Protein AF-A0A7S3IXM0-F1 (afdb_monomer)

Organism: NCBI:txid197538

Foldseek 3Di:
DDPPDVVPPPPQQFDQWDDDLQWIWGAPDPDRGPVPQDDPCVDCNGIPIDDRVVSVPDDDPCDDPVHHRPDPDPVVVVVVVVVVVVVVVVVVCCVVVVNPPPDPVVVD

Structure (mmCIF, N/CA/C/O backbone):
data_AF-A0A7S3IXM0-F1
#
_entry.id   AF-A0A7S3IXM0-F1
#
loop_
_atom_site.group_PDB
_atom_site.id
_atom_site.type_symbol
_atom_site.label_atom_id
_atom_site.label_alt_id
_atom_site.label_comp_id
_atom_site.label_asym_id
_atom_site.label_entity_id
_atom_site.label_seq_id
_atom_site.pdbx_PDB_ins_code
_atom_site.Cartn_x
_atom_site.Cartn_y
_atom_site.Cartn_z
_atom_site.occupancy
_atom_site.B_iso_or_equiv
_atom_site.auth_seq_id
_atom_site.auth_comp_id
_atom_site.auth_asym_id
_atom_site.auth_atom_id
_atom_site.pdbx_PDB_model_num
ATOM 1 N N . MET A 1 1 ? -6.065 12.937 -23.758 1.00 51.66 1 MET A N 1
ATOM 2 C CA . MET A 1 1 ? -6.894 13.473 -22.657 1.00 51.66 1 MET A CA 1
ATOM 3 C C . MET A 1 1 ? -6.394 14.868 -22.356 1.00 51.66 1 MET A C 1
ATOM 5 O O . MET A 1 1 ? -5.184 15.035 -22.261 1.00 51.66 1 MET A O 1
ATOM 9 N N . GLU A 1 2 ? -7.286 15.856 -22.330 1.00 45.16 2 GLU A N 1
ATOM 10 C CA . GLU A 1 2 ? -6.920 17.265 -22.151 1.00 45.16 2 GLU A CA 1
ATOM 11 C C . GLU A 1 2 ? -6.287 17.509 -20.774 1.00 45.16 2 GLU A C 1
ATOM 13 O O . GLU A 1 2 ? -6.698 16.931 -19.770 1.00 45.16 2 GLU A O 1
ATOM 18 N N . VAL A 1 3 ? -5.250 18.347 -20.751 1.00 54.47 3 VAL A N 1
ATOM 19 C CA . VAL A 1 3 ? -4.328 18.564 -19.619 1.00 54.47 3 VAL A CA 1
ATOM 20 C C . VAL A 1 3 ? -4.981 19.326 -18.447 1.00 54.47 3 VAL A C 1
ATOM 22 O O . VAL A 1 3 ? -4.406 19.399 -17.361 1.00 54.47 3 VAL A O 1
ATOM 25 N N . ASP A 1 4 ? -6.201 19.836 -18.639 1.00 58.22 4 ASP A N 1
ATOM 26 C CA . ASP A 1 4 ? -6.887 20.756 -17.724 1.00 58.22 4 ASP A CA 1
ATOM 27 C C . ASP A 1 4 ? -8.129 20.181 -17.019 1.00 58.22 4 ASP A C 1
ATOM 29 O O . ASP A 1 4 ? -8.861 20.935 -16.381 1.00 58.22 4 ASP A O 1
ATOM 33 N N . ASP A 1 5 ? -8.372 18.864 -17.053 1.00 63.22 5 ASP A N 1
ATOM 34 C CA . ASP A 1 5 ? -9.446 18.277 -16.234 1.00 63.22 5 ASP A CA 1
ATOM 35 C C . ASP A 1 5 ? -9.075 18.352 -14.733 1.00 63.22 5 ASP A C 1
ATOM 37 O O . ASP A 1 5 ? -8.119 17.701 -14.300 1.00 63.22 5 ASP A O 1
ATOM 41 N N . PRO A 1 6 ? -9.819 19.104 -13.898 1.00 55.88 6 PRO A N 1
ATOM 42 C CA . PRO A 1 6 ? -9.523 19.257 -12.473 1.00 55.88 6 PRO A CA 1
ATOM 43 C C . PRO A 1 6 ? -9.675 17.956 -11.665 1.00 55.88 6 PRO A C 1
ATOM 45 O O . PRO A 1 6 ? -9.196 17.889 -10.534 1.00 55.88 6 PRO A O 1
ATOM 48 N N . ARG A 1 7 ? -10.303 16.909 -12.225 1.00 59.62 7 ARG A N 1
ATOM 49 C CA . ARG A 1 7 ? -10.369 15.558 -11.636 1.00 59.62 7 ARG A CA 1
ATOM 50 C C . ARG A 1 7 ? -9.076 14.773 -11.838 1.00 59.62 7 ARG A C 1
ATOM 52 O O . ARG A 1 7 ? -8.831 13.798 -11.128 1.00 59.62 7 ARG A O 1
ATOM 59 N N . VAL A 1 8 ? -8.230 15.195 -12.776 1.00 57.31 8 VAL A N 1
ATOM 60 C CA . VAL A 1 8 ? -6.885 14.652 -12.962 1.00 57.31 8 VAL A CA 1
ATOM 61 C C . VAL A 1 8 ? -6.000 15.316 -11.915 1.00 57.31 8 VAL A C 1
ATOM 63 O O . VAL A 1 8 ? -5.385 16.358 -12.140 1.00 57.31 8 VAL A O 1
ATOM 66 N N . HIS A 1 9 ? -5.998 14.737 -10.713 1.00 54.59 9 HIS A N 1
ATOM 67 C CA . HIS A 1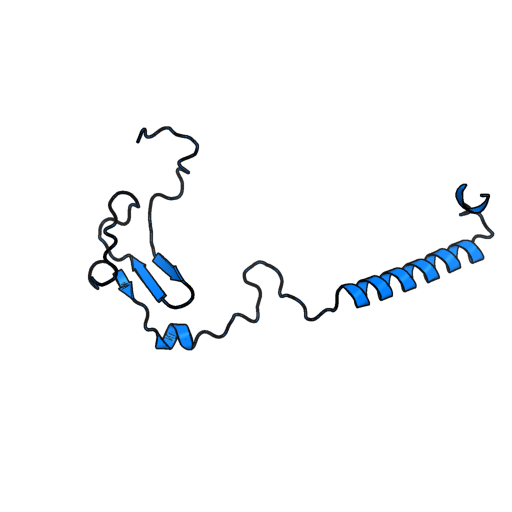 9 ? -5.164 15.168 -9.596 1.00 54.59 9 HIS A CA 1
ATOM 68 C C . HIS A 1 9 ? -3.727 15.402 -10.083 1.00 54.59 9 HIS A C 1
ATOM 70 O O . HIS A 1 9 ? -2.985 14.459 -10.356 1.00 54.59 9 HIS A O 1
ATOM 76 N N . ARG A 1 10 ? -3.311 16.675 -10.146 1.00 58.44 10 ARG A N 1
ATOM 77 C CA . ARG A 1 10 ? -1.980 17.110 -10.616 1.00 58.44 10 ARG A CA 1
ATOM 78 C C . ARG A 1 10 ? -0.808 16.510 -9.824 1.00 58.44 10 ARG A C 1
ATOM 80 O O . ARG A 1 10 ? 0.336 16.717 -10.217 1.00 58.44 10 ARG A O 1
ATOM 87 N N . PHE A 1 11 ? -1.095 15.797 -8.739 1.00 65.19 11 PHE A N 1
ATOM 88 C CA . PHE A 1 11 ? -0.151 15.312 -7.741 1.00 65.19 11 PHE A CA 1
ATOM 89 C C . PHE A 1 11 ? 0.341 13.878 -7.981 1.00 65.19 11 PHE A C 1
ATOM 91 O O . PHE A 1 11 ? 1.431 13.547 -7.530 1.00 65.19 11 PHE A O 1
ATOM 98 N N . TYR A 1 12 ? -0.385 13.043 -8.732 1.00 71.25 12 TYR A N 1
ATOM 99 C CA . TYR A 1 12 ? 0.021 11.654 -8.995 1.00 71.25 12 TYR A CA 1
ATOM 100 C C . TYR A 1 12 ? 0.583 11.521 -10.405 1.00 71.25 12 TYR A C 1
ATOM 102 O O . TYR A 1 12 ? -0.074 11.026 -11.315 1.00 71.25 12 TYR A O 1
ATOM 110 N N . ARG A 1 13 ? 1.792 12.051 -10.603 1.00 86.00 13 ARG A N 1
ATOM 111 C CA . ARG A 1 13 ? 2.462 12.050 -11.913 1.00 86.00 13 ARG A CA 1
ATOM 112 C C . ARG A 1 13 ? 3.507 10.964 -12.061 1.00 86.00 13 ARG A C 1
ATOM 114 O O . ARG A 1 13 ? 3.844 10.649 -13.194 1.00 86.00 13 ARG A O 1
ATOM 121 N N . GLN A 1 14 ? 4.003 10.423 -10.955 1.00 91.25 14 GLN A N 1
ATOM 122 C CA . GLN A 1 14 ? 5.104 9.466 -10.915 1.00 91.25 14 GLN A CA 1
ATOM 123 C C . GLN A 1 14 ? 4.750 8.267 -10.041 1.00 91.25 14 GLN A C 1
ATOM 125 O O . GLN A 1 14 ? 3.936 8.387 -9.121 1.00 91.25 14 GLN A O 1
ATOM 130 N N . ILE A 1 15 ? 5.366 7.123 -10.329 1.00 93.25 15 ILE A N 1
ATOM 131 C CA . ILE A 1 15 ? 5.155 5.869 -9.604 1.00 93.25 15 ILE A CA 1
ATOM 132 C C . ILE A 1 15 ? 6.505 5.343 -9.144 1.00 93.25 15 ILE A C 1
ATOM 134 O O . ILE A 1 15 ? 7.292 4.873 -9.955 1.00 93.25 15 ILE A O 1
ATOM 138 N N . GLY A 1 16 ? 6.749 5.370 -7.834 1.00 94.12 16 GLY A N 1
ATOM 139 C CA . GLY A 1 16 ? 7.973 4.809 -7.254 1.00 94.12 16 GLY A CA 1
ATOM 140 C C . GLY A 1 16 ? 7.877 3.317 -6.923 1.00 94.12 16 GLY A C 1
ATOM 141 O O . GLY A 1 16 ? 8.883 2.615 -6.924 1.00 94.12 16 GLY A O 1
ATOM 142 N N . CYS A 1 17 ? 6.681 2.808 -6.616 1.00 95.56 17 CYS A N 1
ATOM 143 C CA . CYS A 1 17 ? 6.479 1.394 -6.304 1.00 95.56 17 CYS A CA 1
ATOM 144 C C . CYS A 1 17 ? 5.017 0.969 -6.453 1.00 95.56 17 CYS A C 1
ATOM 146 O O . CYS A 1 17 ? 4.106 1.800 -6.438 1.00 95.56 17 CYS A O 1
ATOM 148 N N . VAL A 1 18 ? 4.810 -0.342 -6.560 1.00 94.81 18 VAL A N 1
ATOM 149 C CA . VAL A 1 18 ? 3.500 -0.997 -6.597 1.00 94.81 18 VAL A CA 1
ATOM 150 C C . VAL A 1 18 ? 3.548 -2.203 -5.674 1.00 94.81 18 VAL A C 1
ATOM 152 O O . VAL A 1 18 ? 4.499 -2.985 -5.708 1.00 94.81 18 VAL A O 1
ATOM 155 N N . PHE A 1 19 ? 2.535 -2.367 -4.829 1.00 94.56 19 PHE A N 1
ATOM 156 C CA . PHE A 1 19 ? 2.511 -3.460 -3.867 1.00 94.56 19 PHE A CA 1
ATOM 157 C C . PHE A 1 19 ? 1.098 -3.946 -3.562 1.00 94.56 19 PHE A C 1
ATOM 159 O O . PHE A 1 19 ? 0.107 -3.243 -3.753 1.00 94.56 19 PHE A O 1
ATOM 166 N N . ASN A 1 20 ? 1.026 -5.171 -3.060 1.00 90.00 20 ASN A N 1
ATOM 167 C CA . ASN A 1 20 ? -0.154 -5.762 -2.451 1.00 90.00 20 ASN A CA 1
ATOM 168 C C . ASN A 1 20 ? 0.278 -6.635 -1.260 1.00 90.00 20 ASN A C 1
ATOM 170 O O . ASN A 1 20 ? 1.426 -6.604 -0.822 1.00 90.00 20 ASN A O 1
ATOM 174 N N . ASN A 1 21 ? -0.635 -7.444 -0.734 1.00 85.31 21 ASN A N 1
ATOM 175 C CA . ASN A 1 21 ? -0.375 -8.328 0.402 1.00 85.31 21 ASN A CA 1
ATOM 176 C C . ASN A 1 21 ? 0.591 -9.497 0.108 1.00 85.31 21 ASN A C 1
ATOM 178 O O . ASN A 1 21 ? 0.866 -10.288 1.005 1.00 85.31 21 ASN A O 1
ATOM 182 N N . ARG A 1 22 ? 1.050 -9.665 -1.136 1.00 88.25 22 ARG A N 1
ATOM 183 C CA . ARG A 1 22 ? 1.892 -10.789 -1.585 1.00 88.25 22 ARG A CA 1
ATOM 184 C C . ARG A 1 22 ? 3.152 -10.355 -2.329 1.00 88.25 22 ARG A C 1
ATOM 186 O O . ARG A 1 22 ? 4.117 -11.113 -2.373 1.00 88.25 22 ARG A O 1
ATOM 193 N N . HIS A 1 23 ? 3.130 -9.177 -2.935 1.00 92.69 23 HIS A N 1
ATOM 194 C CA . HIS A 1 23 ? 4.151 -8.702 -3.853 1.00 92.69 23 HIS A CA 1
ATOM 195 C C .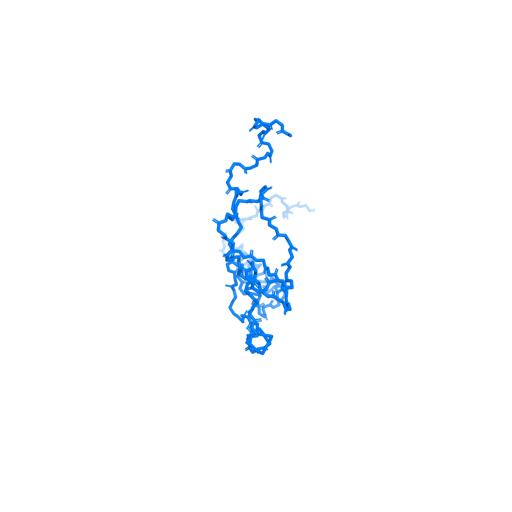 HIS A 1 23 ? 4.462 -7.232 -3.599 1.00 92.69 23 HIS A C 1
ATOM 197 O O . HIS A 1 23 ? 3.576 -6.445 -3.271 1.00 92.69 23 HIS A O 1
ATOM 203 N N . PHE A 1 24 ? 5.721 -6.871 -3.808 1.00 95.00 24 PHE A N 1
ATOM 204 C CA . PHE A 1 24 ? 6.202 -5.498 -3.801 1.00 95.00 24 PHE A CA 1
ATOM 205 C C . PHE A 1 24 ? 7.190 -5.339 -4.954 1.00 95.00 24 PHE A C 1
ATOM 207 O O . PHE A 1 24 ? 8.113 -6.147 -5.081 1.00 95.00 24 PHE A O 1
ATOM 214 N N . PHE A 1 25 ? 7.004 -4.295 -5.755 1.00 97.25 25 PHE A N 1
ATOM 215 C CA . PHE A 1 25 ? 7.840 -3.948 -6.898 1.00 97.25 25 PHE A CA 1
ATOM 216 C C . PHE A 1 25 ? 8.264 -2.485 -6.790 1.00 97.25 25 PHE A C 1
ATOM 218 O O . PHE A 1 25 ? 7.416 -1.596 -6.686 1.00 97.25 25 PHE A O 1
ATOM 225 N N . ALA A 1 26 ? 9.569 -2.230 -6.812 1.00 96.88 26 ALA A N 1
ATOM 226 C CA . ALA A 1 26 ? 10.117 -0.884 -6.928 1.00 96.88 26 ALA A CA 1
ATOM 227 C C . ALA A 1 26 ? 10.295 -0.532 -8.407 1.00 96.88 26 ALA A C 1
ATOM 229 O O . ALA A 1 26 ? 10.864 -1.326 -9.157 1.00 96.88 26 ALA A O 1
ATOM 230 N N . ASN A 1 27 ? 9.831 0.649 -8.808 1.00 97.38 27 ASN A N 1
ATOM 231 C CA . ASN A 1 27 ? 10.072 1.165 -10.148 1.00 97.38 27 ASN A CA 1
ATOM 232 C C . ASN A 1 27 ? 11.535 1.610 -10.254 1.00 97.38 27 ASN A C 1
ATOM 234 O O . ASN A 1 27 ? 11.991 2.418 -9.443 1.00 97.38 27 ASN A O 1
ATOM 238 N N . ILE A 1 28 ? 12.264 1.073 -11.228 1.00 96.44 28 ILE A N 1
ATOM 239 C CA . ILE A 1 28 ? 13.662 1.435 -11.506 1.00 96.44 28 ILE A CA 1
ATOM 240 C C . ILE A 1 28 ? 13.861 1.920 -12.948 1.00 96.44 28 ILE A C 1
ATOM 242 O O . ILE A 1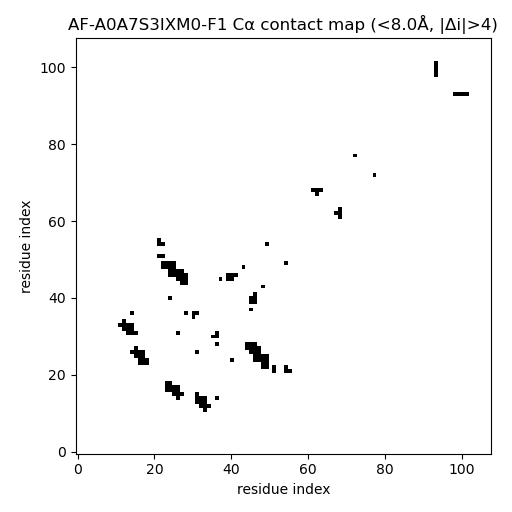 28 ? 14.994 2.082 -13.400 1.00 96.44 28 ILE A O 1
ATOM 246 N N . GLN A 1 29 ? 12.761 2.179 -13.658 1.00 95.31 29 GLN A N 1
ATOM 247 C CA . GLN A 1 29 ? 12.771 2.748 -14.999 1.00 95.31 29 GLN A CA 1
ATOM 248 C C . GLN A 1 29 ? 13.380 4.153 -14.987 1.00 95.31 29 GLN A C 1
ATOM 250 O O . GLN A 1 29 ? 13.259 4.902 -14.017 1.00 95.31 29 GLN A O 1
ATOM 255 N N . SER A 1 30 ? 14.006 4.545 -16.098 1.00 94.31 30 SER A N 1
ATOM 256 C CA . SER A 1 30 ? 14.565 5.893 -16.251 1.00 94.31 30 SER A CA 1
ATOM 257 C C . SER A 1 30 ? 13.496 6.992 -16.285 1.00 94.31 30 SER A C 1
ATOM 259 O O . SER A 1 30 ? 13.796 8.139 -15.960 1.00 94.31 30 SER A O 1
ATOM 261 N N . ASP A 1 31 ? 12.274 6.657 -16.711 1.00 92.88 31 ASP A N 1
ATOM 262 C CA . ASP A 1 31 ? 11.113 7.549 -16.717 1.00 92.88 31 ASP A CA 1
ATOM 263 C C . ASP A 1 31 ? 9.986 6.922 -15.890 1.00 92.88 31 ASP A C 1
ATOM 265 O O . ASP A 1 31 ? 9.343 5.963 -16.305 1.00 92.88 31 ASP A O 1
ATOM 269 N N . ASP A 1 32 ? 9.758 7.464 -14.698 1.00 92.69 32 ASP A N 1
ATOM 270 C CA . ASP A 1 32 ? 8.787 6.958 -13.728 1.00 92.69 32 ASP A CA 1
ATOM 271 C C . ASP A 1 32 ? 7.419 7.649 -13.825 1.00 92.69 32 ASP A C 1
ATOM 273 O O . ASP A 1 32 ? 6.553 7.452 -12.965 1.00 92.69 32 ASP A O 1
ATOM 277 N N . ARG A 1 33 ? 7.198 8.467 -14.865 1.00 91.56 33 ARG A N 1
ATOM 278 C CA . ARG A 1 33 ? 5.924 9.157 -15.081 1.00 91.56 33 ARG A CA 1
ATOM 279 C C . ARG A 1 33 ? 4.816 8.160 -15.395 1.00 91.56 33 ARG A C 1
ATOM 281 O O . ARG A 1 33 ? 4.934 7.388 -16.335 1.00 91.56 33 ARG A O 1
ATOM 288 N N . VAL A 1 34 ? 3.676 8.266 -14.711 1.00 88.25 34 VAL A N 1
ATOM 289 C CA . VAL A 1 34 ? 2.501 7.372 -14.846 1.00 88.25 34 VAL A CA 1
ATOM 290 C C . VAL A 1 34 ? 2.102 7.122 -16.306 1.00 88.25 34 VAL A C 1
ATOM 292 O O . VAL A 1 34 ? 1.682 6.025 -16.655 1.00 88.25 34 VAL A O 1
ATOM 295 N N . VAL A 1 35 ? 2.225 8.146 -17.154 1.00 89.06 35 VAL A N 1
ATOM 296 C CA . VAL A 1 35 ? 1.857 8.096 -18.577 1.00 89.06 35 VAL A CA 1
ATOM 297 C C . VAL A 1 35 ? 2.840 7.319 -19.459 1.00 89.06 35 VAL A C 1
ATOM 299 O O . VAL A 1 35 ? 2.452 6.909 -20.547 1.00 89.06 35 VAL A O 1
ATOM 302 N N . ASN A 1 36 ? 4.081 7.137 -19.006 1.00 90.69 36 ASN A N 1
ATOM 303 C CA . ASN A 1 36 ? 5.183 6.543 -19.767 1.00 90.69 36 ASN A CA 1
ATOM 304 C C . ASN A 1 36 ? 5.703 5.237 -19.156 1.00 90.69 36 ASN A C 1
ATOM 306 O O . ASN A 1 36 ? 6.453 4.529 -19.816 1.00 90.69 36 ASN A O 1
ATOM 310 N N . VAL A 1 37 ? 5.335 4.944 -17.908 1.00 93.44 37 VAL A N 1
ATOM 311 C CA . VAL A 1 37 ? 5.734 3.727 -17.201 1.00 93.44 37 VAL A CA 1
ATOM 312 C C . VAL A 1 37 ? 5.297 2.494 -17.985 1.00 93.44 37 VAL A C 1
ATOM 314 O O . VAL A 1 37 ? 4.122 2.341 -18.329 1.00 93.44 37 VAL A O 1
ATOM 317 N N . GLU A 1 38 ? 6.246 1.595 -18.209 1.00 94.56 38 GLU A N 1
ATOM 318 C CA . GLU A 1 38 ? 5.993 0.267 -18.746 1.00 94.56 38 GLU A CA 1
ATOM 319 C C . GLU A 1 38 ? 5.596 -0.676 -17.604 1.00 94.56 38 GLU A C 1
ATOM 321 O O . GLU A 1 38 ? 6.217 -0.688 -16.540 1.00 94.56 38 GLU A O 1
ATOM 326 N N . TRP A 1 39 ? 4.521 -1.438 -17.795 1.00 93.94 39 TRP A N 1
ATOM 327 C CA . TRP A 1 39 ? 3.858 -2.217 -16.740 1.00 93.94 39 TRP A CA 1
ATOM 328 C C . TRP A 1 39 ? 4.187 -3.713 -16.798 1.00 93.94 39 TRP A C 1
ATOM 330 O O . TRP A 1 39 ? 3.363 -4.549 -16.424 1.00 93.94 39 TRP A O 1
ATOM 340 N N . ASP A 1 40 ? 5.384 -4.050 -17.275 1.00 95.00 40 ASP A N 1
ATOM 341 C CA . ASP A 1 40 ? 5.887 -5.420 -17.283 1.00 95.00 40 ASP A CA 1
ATOM 342 C C . ASP A 1 40 ? 6.647 -5.727 -15.986 1.00 95.00 40 ASP A C 1
ATOM 344 O O . ASP A 1 40 ? 7.821 -5.401 -15.833 1.00 95.00 40 ASP A O 1
ATOM 348 N N . PHE A 1 41 ? 5.958 -6.343 -15.026 1.00 94.38 41 PHE A N 1
ATOM 349 C CA . PHE A 1 41 ? 6.539 -6.697 -13.728 1.00 94.38 41 PHE A CA 1
ATOM 350 C C . PHE A 1 41 ? 7.486 -7.906 -13.772 1.00 94.38 41 PHE A C 1
ATOM 352 O O . PHE A 1 41 ? 8.126 -8.187 -12.756 1.00 94.38 41 PHE A O 1
ATOM 359 N N . GLU A 1 42 ? 7.556 -8.632 -14.892 1.00 93.44 42 GLU A N 1
ATOM 360 C CA . GLU A 1 42 ? 8.483 -9.756 -15.067 1.00 93.44 42 GLU A CA 1
ATOM 361 C C . GLU A 1 42 ? 9.864 -9.279 -15.557 1.00 93.44 42 GLU A C 1
ATOM 363 O O . GLU A 1 42 ? 10.849 -10.009 -15.426 1.00 93.44 42 GLU A O 1
ATOM 368 N N . ASP A 1 43 ? 9.965 -8.045 -16.067 1.00 95.69 43 ASP A N 1
ATOM 369 C CA . ASP A 1 43 ? 11.237 -7.429 -16.441 1.00 95.69 43 ASP A CA 1
ATOM 370 C C . ASP A 1 43 ? 11.944 -6.807 -15.221 1.00 95.69 43 ASP A C 1
ATOM 372 O O . ASP A 1 43 ? 11.620 -5.709 -14.750 1.00 95.69 43 ASP A O 1
ATOM 376 N N . GLU A 1 44 ? 12.976 -7.500 -14.733 1.00 93.38 44 GLU A N 1
ATOM 377 C CA . GLU A 1 44 ? 13.796 -7.066 -13.596 1.00 93.38 44 GLU A CA 1
ATOM 378 C C . GLU A 1 44 ? 14.622 -5.793 -13.854 1.00 93.38 44 GLU A C 1
ATOM 380 O O . GLU A 1 44 ? 15.161 -5.233 -12.896 1.00 93.38 44 GLU A O 1
ATOM 385 N N . TYR A 1 45 ? 14.733 -5.319 -15.101 1.00 94.56 45 TYR A N 1
ATOM 386 C CA . TYR A 1 45 ? 15.360 -4.035 -15.435 1.00 94.56 45 TYR A CA 1
ATOM 387 C C . TYR A 1 45 ? 14.394 -2.852 -15.317 1.00 94.56 45 TYR A C 1
ATOM 389 O O . TYR A 1 45 ? 14.847 -1.712 -15.192 1.00 94.56 45 TYR A O 1
ATOM 397 N N . LEU A 1 46 ? 13.084 -3.108 -15.325 1.00 96.31 46 LEU A N 1
ATOM 398 C CA . LEU A 1 46 ? 12.038 -2.092 -15.184 1.00 96.31 46 LEU A CA 1
ATOM 399 C C . LEU A 1 46 ? 11.470 -2.082 -13.760 1.00 96.31 46 LEU A C 1
ATOM 401 O O . LEU A 1 46 ? 11.280 -1.017 -13.163 1.00 96.31 46 LEU A O 1
ATOM 405 N N . TRP A 1 47 ? 11.253 -3.267 -13.188 1.00 97.31 47 TRP A N 1
ATOM 406 C CA . TRP A 1 47 ? 10.651 -3.444 -11.873 1.00 97.31 47 TRP A CA 1
ATOM 407 C C . TRP A 1 47 ? 11.455 -4.402 -11.009 1.00 97.31 47 TRP A C 1
ATOM 409 O O . TRP A 1 47 ? 11.522 -5.606 -11.243 1.00 97.31 47 TRP A O 1
ATOM 419 N N . LYS A 1 48 ? 12.006 -3.884 -9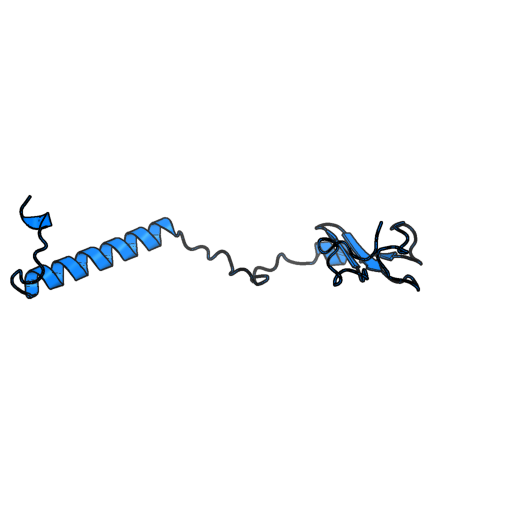.913 1.00 96.88 48 LYS A N 1
ATOM 420 C CA . LYS A 1 48 ? 12.735 -4.715 -8.958 1.00 96.88 48 LYS A CA 1
ATOM 421 C C . LYS A 1 48 ? 11.782 -5.296 -7.922 1.00 96.88 48 LYS A C 1
ATOM 423 O O . LYS A 1 48 ? 11.251 -4.563 -7.082 1.00 96.88 48 LYS A O 1
ATOM 428 N N . SER A 1 49 ? 11.596 -6.613 -7.947 1.00 95.12 49 SER A N 1
ATOM 429 C CA . SER A 1 49 ? 10.763 -7.303 -6.961 1.00 95.12 49 SER A CA 1
ATOM 430 C C . SER A 1 49 ? 11.463 -7.440 -5.602 1.00 95.12 49 SER A C 1
ATOM 432 O O . SER A 1 49 ? 12.678 -7.633 -5.499 1.00 95.12 49 SER A O 1
ATOM 434 N N . MET A 1 50 ? 10.687 -7.341 -4.524 1.00 93.00 50 MET A N 1
ATOM 435 C CA . MET A 1 50 ? 11.142 -7.731 -3.191 1.00 93.00 50 MET A CA 1
ATOM 436 C C . MET A 1 50 ? 10.992 -9.243 -3.016 1.00 93.00 50 MET A C 1
ATOM 438 O O . MET A 1 50 ? 9.987 -9.832 -3.419 1.00 93.00 50 MET A O 1
ATOM 442 N N . SER A 1 51 ? 11.965 -9.883 -2.361 1.00 92.44 51 SER A N 1
ATOM 443 C CA . SER A 1 51 ? 11.871 -11.319 -2.087 1.00 92.44 51 SER A CA 1
ATOM 444 C C . SER A 1 51 ? 10.641 -11.642 -1.232 1.00 92.44 51 SER A C 1
ATOM 446 O O . SER A 1 51 ? 10.404 -11.051 -0.174 1.00 92.44 51 SER A O 1
ATOM 448 N N . LYS A 1 52 ? 9.884 -12.650 -1.680 1.00 89.44 52 LYS A N 1
ATOM 449 C CA . LYS A 1 52 ? 8.672 -13.146 -1.011 1.00 89.44 52 LYS A CA 1
ATOM 450 C C . LYS A 1 52 ? 8.944 -13.616 0.417 1.00 89.44 52 LYS A C 1
ATOM 452 O O . LYS A 1 52 ? 8.058 -13.549 1.258 1.00 89.44 52 LYS A O 1
ATOM 457 N N . GLN A 1 53 ? 10.163 -14.078 0.702 1.00 90.19 53 GLN A N 1
ATOM 458 C CA . GLN A 1 53 ? 10.549 -14.502 2.049 1.00 90.19 53 GLN A CA 1
ATOM 459 C C . GLN A 1 53 ? 10.550 -13.319 3.017 1.00 90.19 53 GLN A C 1
ATOM 461 O O . GLN A 1 53 ? 10.033 -13.448 4.123 1.00 90.19 53 GLN A O 1
ATOM 466 N N . TYR A 1 54 ? 11.045 -12.155 2.582 1.00 88.38 54 TYR A N 1
ATOM 467 C CA . TYR A 1 54 ? 10.989 -10.942 3.392 1.00 88.38 54 TYR A CA 1
ATOM 468 C C . TYR A 1 54 ? 9.551 -10.487 3.602 1.00 88.38 54 TYR A C 1
ATOM 470 O O . TYR A 1 54 ? 9.179 -10.231 4.742 1.00 88.38 54 TYR A O 1
ATOM 478 N N . ILE A 1 55 ? 8.727 -10.487 2.548 1.00 87.94 55 ILE A N 1
ATOM 479 C CA . ILE A 1 55 ? 7.303 -10.124 2.647 1.00 87.94 55 ILE A CA 1
ATOM 480 C C . ILE A 1 55 ? 6.579 -11.041 3.645 1.00 87.94 55 ILE A C 1
ATOM 482 O O . ILE A 1 55 ? 5.884 -10.554 4.527 1.00 87.94 55 ILE A O 1
ATOM 486 N N . ASN A 1 56 ? 6.795 -12.356 3.569 1.00 86.31 56 ASN A N 1
ATOM 487 C CA . ASN A 1 56 ? 6.172 -13.325 4.479 1.00 86.31 56 ASN A CA 1
ATOM 488 C C . ASN A 1 56 ? 6.715 -13.253 5.914 1.00 86.31 56 ASN A C 1
ATOM 490 O O . ASN A 1 56 ? 6.047 -13.699 6.843 1.00 86.31 56 ASN A O 1
ATOM 494 N N . SER A 1 57 ? 7.932 -12.735 6.096 1.00 87.38 57 SER A N 1
ATOM 495 C CA . SER A 1 57 ? 8.524 -12.516 7.419 1.00 87.38 5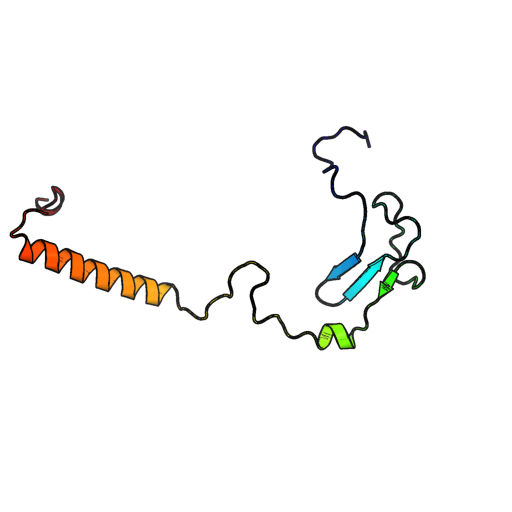7 SER A CA 1
ATOM 496 C C . SER A 1 57 ? 8.010 -11.249 8.100 1.00 87.38 57 SER A C 1
ATOM 498 O O . SER A 1 57 ? 8.205 -11.088 9.306 1.00 87.38 57 SER A O 1
ATOM 500 N N . LEU A 1 58 ? 7.351 -10.356 7.347 1.00 80.62 58 LEU A N 1
ATOM 501 C CA . LEU A 1 58 ? 6.699 -9.191 7.923 1.00 80.62 58 LEU A CA 1
ATOM 502 C C . LEU A 1 58 ? 5.606 -9.685 8.861 1.00 80.62 58 LEU A C 1
ATOM 504 O O . LEU A 1 58 ? 4.632 -10.315 8.448 1.00 80.62 58 LEU A O 1
ATOM 508 N N . GLN A 1 59 ? 5.768 -9.390 10.145 1.00 72.88 59 GLN A N 1
ATOM 509 C CA . GLN A 1 59 ? 4.660 -9.542 11.064 1.00 72.88 59 GLN A CA 1
ATOM 510 C C . GLN A 1 59 ? 3.613 -8.483 10.714 1.00 72.88 59 GLN A C 1
ATOM 512 O O . GLN A 1 59 ? 3.988 -7.340 10.425 1.00 72.88 59 GLN A O 1
ATOM 517 N N . PRO A 1 60 ? 2.312 -8.825 10.748 1.00 67.62 60 PRO A N 1
ATOM 518 C CA . PRO A 1 60 ? 1.272 -7.811 10.768 1.00 67.62 60 PRO A CA 1
ATOM 519 C C . PRO A 1 60 ? 1.656 -6.776 11.818 1.00 67.62 60 PRO A C 1
ATOM 521 O O . PRO A 1 60 ? 2.034 -7.141 12.937 1.00 67.62 60 PRO A O 1
ATOM 524 N N . SER A 1 61 ? 1.629 -5.493 11.464 1.00 61.75 61 SER A N 1
ATOM 525 C CA . SER A 1 61 ? 1.910 -4.467 12.450 1.00 61.75 61 SER A CA 1
ATOM 526 C C . SER A 1 61 ? 0.806 -4.535 13.506 1.00 61.75 61 SER A C 1
ATOM 528 O O . SER A 1 61 ? -0.300 -4.040 13.317 1.00 61.75 61 SER A O 1
ATOM 530 N N . ASN A 1 62 ? 1.111 -5.130 14.661 1.00 54.88 62 ASN A N 1
ATOM 531 C CA . ASN A 1 62 ? 0.256 -5.029 15.848 1.00 54.88 62 ASN A CA 1
ATOM 532 C C . ASN A 1 62 ? 0.129 -3.562 16.313 1.00 54.88 62 ASN A C 1
ATOM 534 O O . ASN A 1 62 ? -0.674 -3.245 17.186 1.00 54.88 62 ASN A O 1
ATOM 538 N N . GLY A 1 63 ? 0.915 -2.657 15.717 1.00 49.59 63 GLY A N 1
ATOM 539 C CA . GLY A 1 63 ? 0.738 -1.220 15.777 1.00 49.59 63 GLY A CA 1
ATOM 540 C C . GLY A 1 63 ? 0.127 -0.670 14.487 1.00 49.59 63 GLY A C 1
ATOM 541 O O . GLY A 1 63 ? 0.771 -0.644 13.445 1.00 49.59 63 GLY A O 1
ATOM 542 N N . VAL A 1 64 ? -1.115 -0.212 14.576 1.00 47.34 64 VAL A N 1
ATOM 543 C CA . VAL A 1 64 ? -1.525 1.137 14.149 1.00 47.34 64 VAL A CA 1
ATOM 544 C C . VAL A 1 64 ? -0.781 1.726 12.944 1.00 47.34 64 VAL A C 1
ATOM 546 O O . VAL A 1 64 ? 0.101 2.572 13.087 1.00 47.34 64 VAL A O 1
ATOM 549 N N . GLY A 1 65 ? -1.177 1.372 11.728 1.00 48.84 65 GLY A N 1
ATOM 550 C CA . GLY A 1 65 ? -0.881 2.233 10.586 1.00 48.84 65 GLY A CA 1
ATOM 551 C C . GLY A 1 65 ? -1.793 3.454 10.638 1.00 48.84 65 GLY A C 1
ATOM 552 O O . GLY A 1 65 ? -2.853 3.381 10.048 1.00 48.84 65 GLY A O 1
ATOM 553 N N . TYR A 1 66 ? -1.449 4.525 11.366 1.00 52.53 66 TYR A N 1
ATOM 554 C CA . TYR A 1 66 ? -2.181 5.817 11.443 1.00 52.53 66 TYR A CA 1
ATOM 555 C C . TYR A 1 66 ? -3.711 5.786 11.705 1.00 52.53 66 TYR A C 1
ATOM 557 O O . TYR A 1 66 ? -4.339 6.830 11.845 1.00 52.53 66 TYR A O 1
ATOM 565 N N . LEU A 1 67 ? -4.305 4.610 11.852 1.00 52.53 67 LEU A N 1
ATOM 566 C CA . LEU A 1 67 ? -5.651 4.322 12.299 1.00 52.53 67 LEU A CA 1
ATOM 567 C C . LEU A 1 67 ? -5.448 3.462 13.536 1.00 52.53 67 LEU A C 1
ATOM 569 O O . LEU A 1 67 ? -4.870 2.379 13.439 1.00 52.53 67 LEU A O 1
ATOM 573 N N . MET A 1 68 ? -5.809 4.044 14.681 1.00 45.59 68 MET A N 1
ATOM 574 C CA . MET A 1 68 ? -5.666 3.537 16.053 1.00 45.59 68 MET A CA 1
ATOM 575 C C . MET A 1 68 ? -5.740 2.001 16.123 1.00 45.59 68 MET A C 1
ATOM 577 O O . MET A 1 68 ? -6.549 1.410 15.402 1.00 45.59 68 MET A O 1
ATOM 581 N N . PRO A 1 69 ? -4.933 1.336 16.978 1.00 49.31 69 PRO A N 1
ATOM 582 C CA . PRO A 1 69 ? -5.019 -0.112 17.094 1.00 49.31 69 PRO A CA 1
ATOM 583 C C . PRO A 1 69 ? -6.465 -0.409 17.458 1.00 49.31 69 PRO A C 1
ATOM 585 O O . PRO A 1 69 ? -7.032 0.295 18.298 1.00 49.31 69 PRO A O 1
ATOM 588 N N . SER A 1 70 ? -7.064 -1.414 16.817 1.00 55.34 70 SER A N 1
ATOM 589 C CA . SER A 1 70 ? -8.285 -2.001 17.355 1.0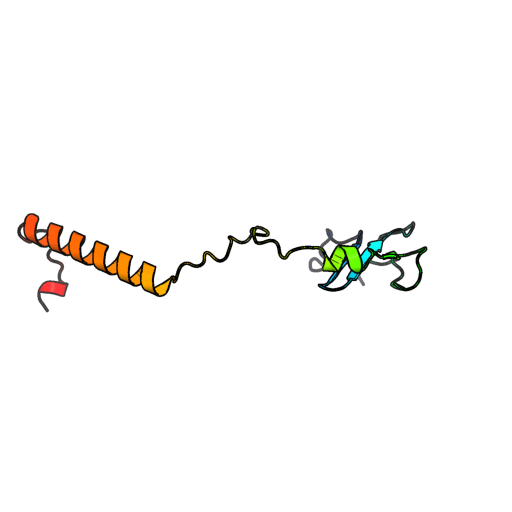0 55.34 70 SER A CA 1
ATOM 590 C C . SER A 1 70 ? -7.914 -2.508 18.737 1.00 55.34 70 SER A C 1
ATOM 592 O O . SER A 1 70 ? -7.306 -3.565 18.892 1.00 55.34 70 SER A O 1
ATOM 594 N N . SER A 1 71 ? -8.165 -1.674 19.736 1.00 59.09 71 SER A N 1
ATOM 595 C CA . SER A 1 71 ? -8.064 -2.058 21.118 1.00 59.09 71 SER A CA 1
ATOM 596 C C . SER A 1 71 ? -8.969 -3.273 21.268 1.00 59.09 71 SER A C 1
ATOM 598 O O . SER A 1 71 ? -10.075 -3.313 20.729 1.00 59.09 71 SER A O 1
ATOM 600 N N . THR A 1 72 ? -8.514 -4.295 21.987 1.00 62.72 72 THR A N 1
ATOM 601 C CA . THR A 1 72 ? -9.341 -5.457 22.352 1.00 62.72 72 THR A CA 1
ATOM 602 C C . THR A 1 72 ? -10.417 -5.071 23.377 1.00 62.72 72 THR A C 1
ATOM 604 O O . THR A 1 72 ? -10.781 -5.86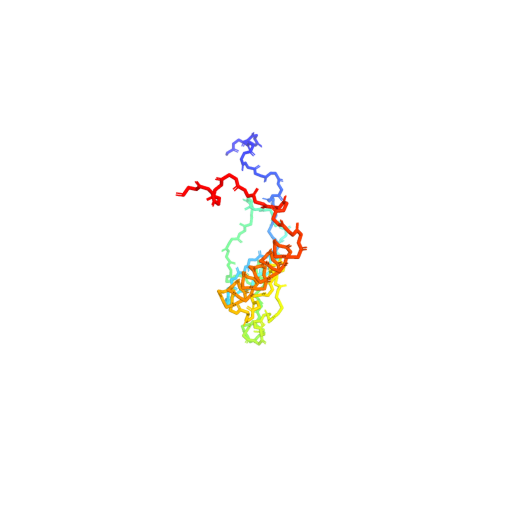8 24.237 1.00 62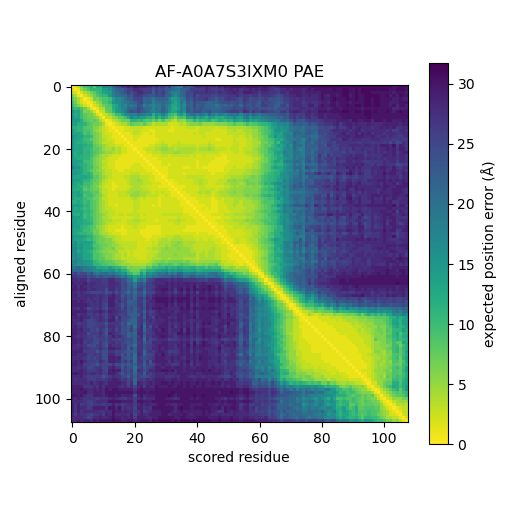.72 72 THR A O 1
ATOM 607 N N . LEU A 1 73 ? -10.868 -3.816 23.347 1.00 66.81 73 LEU A N 1
ATOM 608 C CA . LEU A 1 73 ? -11.911 -3.289 24.195 1.00 66.81 73 LEU A CA 1
ATOM 609 C C . LEU A 1 73 ? -13.233 -3.722 23.585 1.00 66.81 73 LEU A C 1
ATOM 611 O O . LEU A 1 73 ? -13.545 -3.404 22.436 1.00 66.81 73 LEU A O 1
ATOM 615 N N . ASN A 1 74 ? -14.024 -4.445 24.368 1.00 77.50 74 ASN A N 1
ATOM 616 C CA . ASN A 1 74 ? -15.416 -4.642 24.026 1.00 77.50 74 ASN A CA 1
ATOM 617 C C . ASN A 1 74 ? -16.142 -3.309 24.236 1.00 77.50 74 ASN A C 1
ATOM 619 O O . ASN A 1 74 ? -16.565 -2.989 25.345 1.00 77.50 74 ASN A O 1
ATOM 623 N N . VAL A 1 75 ? -16.258 -2.527 23.161 1.00 81.19 75 VAL A N 1
ATOM 624 C CA . VAL A 1 75 ? -16.874 -1.192 23.177 1.00 81.19 75 VAL A CA 1
ATOM 625 C C . VAL A 1 75 ? -18.273 -1.232 23.792 1.00 81.19 75 VAL A C 1
ATOM 627 O O . VAL A 1 75 ? -18.626 -0.326 24.536 1.00 81.19 75 VAL A O 1
ATOM 630 N N . ALA A 1 76 ? -19.035 -2.306 23.564 1.00 79.88 76 ALA A N 1
ATOM 631 C CA . ALA A 1 76 ? -20.380 -2.449 24.111 1.00 79.88 76 ALA A CA 1
ATOM 632 C C . ALA A 1 76 ? -20.393 -2.647 25.638 1.00 79.88 76 ALA A C 1
ATOM 634 O O . ALA A 1 76 ? -21.330 -2.213 26.307 1.00 79.88 76 ALA A O 1
ATOM 635 N N . ASP A 1 77 ? -19.378 -3.301 26.207 1.00 86.06 77 ASP A N 1
ATOM 636 C CA . ASP A 1 77 ? -19.282 -3.488 27.660 1.00 86.06 77 ASP A CA 1
ATOM 637 C C . ASP A 1 77 ? -18.748 -2.224 28.349 1.00 86.06 77 ASP A C 1
ATOM 639 O O . ASP A 1 77 ? -19.245 -1.841 29.412 1.00 86.06 77 ASP A O 1
ATOM 643 N N . GLU A 1 78 ? -17.793 -1.535 27.720 1.00 88.88 78 GLU A N 1
ATOM 644 C CA . GLU A 1 78 ? -17.296 -0.230 28.175 1.00 88.88 78 GLU A CA 1
ATOM 645 C C . GLU A 1 78 ? -18.400 0.836 28.141 1.00 88.88 78 GLU A C 1
ATOM 647 O O . GLU A 1 78 ? -18.594 1.561 29.116 1.00 88.88 78 GLU A O 1
ATOM 652 N N . GLU A 1 79 ? -19.192 0.886 27.066 1.00 90.25 79 GLU A N 1
ATOM 653 C CA . GLU A 1 79 ? -20.342 1.786 26.932 1.00 90.25 79 GLU A CA 1
ATOM 654 C C . GLU A 1 79 ? -21.356 1.568 28.060 1.00 90.25 79 GLU A C 1
ATOM 656 O O . GLU A 1 79 ? -21.706 2.515 28.766 1.00 90.25 79 GLU A O 1
ATOM 661 N N . LYS A 1 80 ? -21.769 0.316 28.302 1.00 93.38 80 LYS A N 1
ATOM 662 C CA . LYS A 1 80 ? -22.690 -0.025 29.401 1.00 93.38 80 LYS A CA 1
ATOM 663 C C . LYS A 1 80 ? -22.130 0.369 30.764 1.00 93.38 80 LYS A C 1
ATOM 665 O O . LYS A 1 80 ? -22.873 0.818 31.639 1.00 93.38 80 LYS A O 1
ATOM 670 N N . THR A 1 81 ? -20.827 0.184 30.961 1.00 94.50 81 THR A N 1
ATOM 671 C CA . THR A 1 81 ? -20.155 0.520 32.219 1.00 94.50 81 THR A CA 1
ATOM 672 C C . THR A 1 81 ? -20.146 2.030 32.439 1.00 94.50 81 THR A C 1
ATOM 674 O O . THR A 1 81 ? -20.527 2.498 33.516 1.00 94.50 81 THR A O 1
ATOM 677 N N . LEU A 1 82 ? -19.793 2.802 31.410 1.00 95.12 82 LEU A N 1
ATOM 678 C CA . LEU A 1 82 ? -19.826 4.263 31.438 1.00 95.12 82 LEU A CA 1
ATOM 679 C C . LEU A 1 82 ? -21.242 4.794 31.663 1.00 95.12 82 LEU A C 1
ATOM 681 O O . LEU A 1 82 ? -21.441 5.663 32.514 1.00 95.12 82 LEU A O 1
ATOM 685 N N . GLU A 1 83 ? -22.234 4.246 30.962 1.00 94.94 83 GLU A N 1
ATOM 686 C CA . GLU A 1 83 ? -23.633 4.633 31.118 1.00 94.94 83 GLU A CA 1
ATOM 687 C C . GLU A 1 83 ? -24.114 4.404 32.556 1.00 94.94 83 GLU A C 1
ATOM 689 O O . GLU A 1 83 ? -24.722 5.293 33.158 1.00 94.94 83 GLU A O 1
ATOM 694 N N . LYS A 1 84 ? -23.792 3.248 33.148 1.00 94.81 84 LYS A N 1
ATOM 695 C CA . LYS A 1 84 ? -24.137 2.941 34.540 1.00 94.81 84 LYS A CA 1
ATOM 696 C C . LYS A 1 84 ? -23.511 3.942 35.513 1.00 94.81 84 LYS A C 1
ATOM 698 O O . LYS A 1 84 ? -24.218 4.495 36.353 1.00 94.81 84 LYS A O 1
ATOM 703 N N . ILE A 1 85 ? -22.214 4.225 35.369 1.00 96.19 85 ILE A N 1
ATOM 704 C CA . ILE A 1 85 ? -21.505 5.191 36.223 1.00 96.19 85 ILE A CA 1
ATOM 705 C C . ILE A 1 85 ? -22.140 6.582 36.115 1.00 96.19 85 ILE A C 1
ATOM 707 O O . ILE A 1 85 ? -22.314 7.268 37.125 1.00 96.19 85 ILE A O 1
ATOM 711 N N . LEU A 1 86 ? -22.492 7.012 34.901 1.00 93.50 86 LEU A N 1
ATOM 712 C CA . LEU A 1 86 ? -23.133 8.305 34.675 1.00 93.50 86 LEU A CA 1
ATOM 713 C C . LEU A 1 86 ? -24.528 8.358 35.298 1.00 93.50 86 LEU A C 1
ATOM 715 O O . LEU A 1 86 ? -24.836 9.328 35.989 1.00 93.50 86 LEU A O 1
ATOM 719 N N . ARG A 1 87 ? -25.346 7.314 35.121 1.00 89.88 87 ARG A N 1
ATOM 720 C CA . ARG A 1 87 ? -26.677 7.213 35.741 1.00 89.88 87 ARG A CA 1
ATOM 721 C C . ARG A 1 87 ? -26.595 7.304 37.261 1.00 89.88 87 ARG A C 1
ATOM 723 O O . ARG A 1 87 ? -27.327 8.097 37.850 1.00 89.88 87 ARG A O 1
ATOM 730 N N . ASP A 1 88 ? -25.677 6.565 37.881 1.00 90.31 88 ASP A N 1
ATOM 731 C CA . ASP A 1 88 ? -25.496 6.565 39.335 1.00 90.31 88 ASP A CA 1
ATOM 732 C C . ASP A 1 88 ? -25.057 7.945 39.845 1.00 90.31 88 ASP A C 1
ATOM 734 O O . ASP A 1 88 ? -25.603 8.451 40.830 1.00 90.31 88 ASP A O 1
ATOM 738 N N . LYS A 1 89 ? -24.126 8.605 39.142 1.00 88.25 89 LYS A N 1
ATOM 739 C CA . LYS A 1 89 ? -23.693 9.970 39.478 1.00 88.25 89 LYS A CA 1
ATOM 740 C C . LYS A 1 89 ? -24.827 10.980 39.344 1.00 88.25 89 LYS A C 1
ATOM 742 O O . LYS A 1 89 ? -25.055 11.754 40.269 1.00 88.25 89 LYS A O 1
ATOM 747 N N . VAL A 1 90 ? -25.554 10.968 38.228 1.00 85.12 90 VAL A N 1
ATOM 748 C CA . VAL A 1 90 ? -26.680 11.883 37.991 1.00 85.12 90 VAL A CA 1
ATOM 749 C C . VAL A 1 90 ? -27.778 11.667 39.031 1.00 85.12 90 VAL A C 1
ATOM 751 O O . VAL A 1 90 ? -28.283 12.637 39.593 1.00 85.12 90 VAL A O 1
ATOM 754 N N . ALA A 1 91 ? -28.114 10.416 39.349 1.00 82.38 91 ALA A N 1
ATOM 755 C CA . ALA A 1 91 ? -29.083 10.095 40.392 1.00 82.38 91 ALA A CA 1
ATOM 756 C C . ALA A 1 91 ? -28.612 10.559 41.780 1.00 82.38 91 ALA A C 1
ATOM 758 O O . ALA A 1 91 ? -29.411 11.095 42.548 1.00 82.38 91 ALA A O 1
ATOM 759 N N . GLY A 1 92 ? -27.324 10.393 42.094 1.00 83.69 92 GLY A N 1
ATOM 760 C CA . GLY A 1 92 ? -26.720 10.890 43.329 1.00 83.69 92 GLY A CA 1
ATOM 761 C C . GLY A 1 92 ? -26.819 12.410 43.456 1.00 83.69 92 GLY A C 1
ATOM 762 O O . GLY A 1 92 ? -27.257 12.905 44.492 1.00 83.69 92 GLY A O 1
ATOM 763 N N . ILE A 1 93 ? -26.498 13.147 42.388 1.00 82.75 93 ILE A N 1
ATOM 764 C CA . ILE A 1 93 ? -26.638 14.608 42.359 1.00 82.75 93 ILE A CA 1
ATOM 765 C C . ILE A 1 93 ? -28.111 14.994 42.542 1.00 82.75 93 ILE A C 1
ATOM 767 O O . ILE A 1 93 ? -28.413 15.771 43.437 1.00 82.75 93 ILE A O 1
ATOM 771 N N . ARG A 1 94 ? -29.049 14.398 41.790 1.00 74.88 94 ARG A N 1
ATOM 772 C CA . ARG A 1 94 ? -30.493 14.689 41.918 1.00 74.88 94 ARG A CA 1
ATOM 773 C C . ARG A 1 94 ? -31.030 14.471 43.337 1.00 74.88 94 ARG A C 1
ATOM 775 O O . ARG A 1 94 ? -31.863 15.251 43.791 1.00 74.88 94 ARG A O 1
ATOM 782 N N . LYS A 1 95 ? -30.561 13.424 44.029 1.00 74.19 95 LYS A N 1
ATOM 783 C CA . LYS A 1 95 ? -30.928 13.142 45.427 1.00 74.19 95 LYS A CA 1
ATOM 784 C C . LYS A 1 95 ? -30.325 14.154 46.403 1.00 74.19 95 LYS A C 1
ATOM 786 O O . LYS A 1 95 ? -31.015 14.570 47.327 1.00 74.19 95 LYS A O 1
ATOM 791 N N . ASN A 1 96 ? -29.065 14.537 46.202 1.00 74.94 96 ASN A N 1
ATOM 792 C CA . ASN A 1 96 ? -28.346 15.428 47.113 1.00 74.94 96 ASN A CA 1
ATOM 793 C C . ASN A 1 96 ? -28.724 16.909 46.936 1.00 74.94 96 ASN A C 1
ATOM 795 O O . ASN A 1 96 ? -28.740 17.636 47.923 1.00 74.94 96 ASN A O 1
ATOM 799 N N . ASP A 1 97 ? -29.089 17.341 45.726 1.00 69.94 97 ASP A N 1
ATOM 800 C CA . ASP A 1 97 ? -29.508 18.723 45.418 1.00 69.94 97 ASP A CA 1
ATOM 801 C C . ASP A 1 97 ? -30.986 19.012 45.751 1.00 69.94 97 ASP A C 1
ATOM 803 O O . ASP A 1 97 ? -31.540 20.035 45.345 1.00 69.94 97 ASP A O 1
ATOM 807 N N . GLY A 1 98 ? -31.663 18.105 46.465 1.00 62.69 98 GLY A N 1
ATOM 808 C CA . GLY A 1 98 ? -33.025 18.327 46.961 1.00 62.69 98 GLY A CA 1
ATOM 809 C C . GLY A 1 98 ? -34.088 18.521 45.871 1.00 62.69 98 GLY A C 1
ATOM 810 O O . GLY A 1 98 ? -35.128 19.112 46.146 1.00 62.69 98 GLY A O 1
ATOM 811 N N . GLY A 1 99 ? -33.848 18.043 44.644 1.00 62.97 99 GLY A N 1
ATOM 812 C CA . GLY A 1 99 ? -34.799 18.158 43.531 1.00 62.97 99 GLY A CA 1
ATOM 813 C C . GLY A 1 99 ? -34.632 19.386 42.624 1.00 62.97 99 GLY A C 1
ATOM 814 O O . GLY A 1 99 ? -35.424 19.545 41.701 1.00 62.97 99 GLY A O 1
ATOM 815 N N . ASN A 1 100 ? -33.587 20.208 42.788 1.00 65.62 100 ASN A N 1
ATOM 816 C CA . ASN A 1 100 ? -33.331 21.370 41.908 1.00 65.62 100 ASN A CA 1
ATOM 817 C C . ASN A 1 100 ? -32.925 21.020 40.460 1.00 65.62 100 ASN A C 1
ATOM 819 O O . ASN A 1 100 ? -32.791 21.904 39.618 1.00 65.62 100 ASN A O 1
ATOM 823 N N . LEU A 1 101 ? -32.744 19.733 40.158 1.00 64.94 101 LEU A N 1
ATOM 824 C CA . LEU A 1 101 ? -32.487 19.209 38.812 1.00 64.94 101 LEU A CA 1
ATOM 825 C C . LEU A 1 101 ? -33.693 18.451 38.237 1.00 64.94 101 LEU A C 1
ATOM 827 O O . LEU A 1 101 ? -33.528 17.693 37.278 1.00 64.94 101 LEU A O 1
ATOM 831 N N . ALA A 1 102 ? -34.882 18.613 38.831 1.00 66.19 102 ALA A N 1
ATOM 832 C CA . ALA A 1 102 ? -36.121 18.107 38.257 1.00 66.19 102 ALA A CA 1
ATOM 833 C C . ALA A 1 102 ? -36.308 18.716 36.864 1.00 66.19 102 ALA A C 1
ATOM 835 O O . ALA A 1 102 ? -36.316 19.935 36.679 1.00 66.19 102 ALA A O 1
ATOM 836 N N . THR A 1 103 ? -36.412 17.850 35.868 1.00 66.12 103 THR A N 1
ATOM 837 C CA . THR A 1 103 ? -36.726 18.251 34.502 1.00 66.12 103 THR A CA 1
ATOM 838 C C . THR A 1 103 ? -38.232 18.151 34.299 1.00 66.12 103 THR A C 1
ATOM 840 O O . THR A 1 103 ? -38.907 17.383 34.977 1.00 66.12 103 THR A O 1
ATOM 843 N N . HIS A 1 104 ? -38.782 18.890 33.335 1.00 63.03 104 HIS A N 1
ATOM 844 C CA . HIS A 1 104 ? -40.215 18.815 33.006 1.00 63.03 104 HIS A CA 1
ATOM 845 C C . HIS A 1 104 ? -40.698 17.371 32.722 1.00 63.03 104 HIS A C 1
ATOM 847 O O . HIS A 1 104 ? -41.859 17.059 32.961 1.00 63.03 104 HIS A O 1
ATOM 853 N N . TRP A 1 105 ? -39.793 16.482 32.296 1.00 64.62 105 TRP A N 1
ATOM 854 C CA . TRP A 1 105 ? -40.049 15.061 32.048 1.00 64.62 105 TRP A CA 1
ATOM 855 C C . TRP A 1 105 ? -40.321 14.224 33.304 1.00 64.62 105 TRP A C 1
ATOM 857 O O . TRP A 1 105 ? -40.884 13.145 33.185 1.00 64.62 105 TRP A O 1
ATOM 867 N N . ASP A 1 106 ? -39.941 14.692 34.495 1.00 62.56 106 ASP A N 1
ATOM 868 C CA . ASP A 1 106 ? -40.187 13.975 35.753 1.00 62.56 106 ASP A CA 1
ATOM 869 C C . ASP A 1 106 ? -41.641 14.172 36.264 1.00 62.56 106 ASP A C 1
ATOM 871 O O . ASP A 1 106 ? -42.035 13.574 37.265 1.00 62.56 106 ASP A O 1
ATOM 875 N N . HIS A 1 107 ? -42.441 15.009 35.586 1.00 62.94 107 HIS A N 1
ATOM 876 C CA . HIS A 1 107 ? -43.835 15.340 35.924 1.00 62.94 107 HIS A CA 1
ATOM 877 C C . HIS A 1 107 ? -44.878 14.763 34.947 1.00 62.94 107 HIS A C 1
ATOM 879 O O . HIS A 1 107 ? -46.048 15.148 35.017 1.00 62.94 107 HIS A O 1
ATOM 885 N N . GLN A 1 108 ? -44.465 13.875 34.040 1.00 47.44 108 GLN A N 1
ATOM 886 C CA . GLN A 1 108 ? -45.326 13.220 33.053 1.00 47.44 108 GLN A CA 1
ATOM 887 C C . GLN A 1 108 ? -45.455 11.726 33.358 1.00 47.44 108 GLN A C 1
ATOM 889 O O . GLN A 1 108 ? -46.579 11.202 33.194 1.00 47.44 108 GLN A O 1
#

Secondary structure (DSSP, 8-state):
--TT-TTS-TT--B--EEE-SS-EEEE--S--BTTT----TT-TTTEEEPPHHHHHH----SS-SSS----S--HHHHHHHHHHHHHHHHHHHHHHTTTTT--GG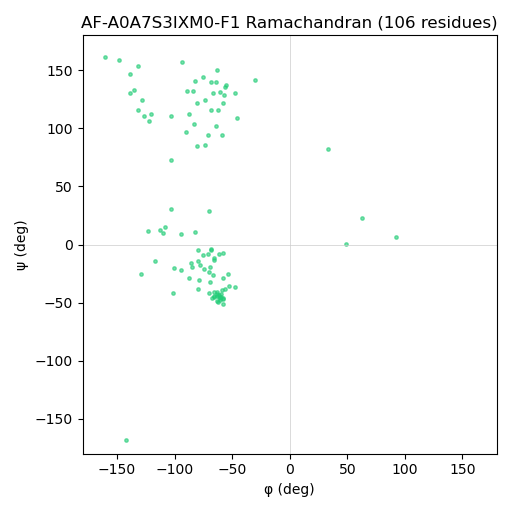GG-

Mean predicted aligned error: 17.02 Å

InterPro domains:
  IPR052299 Centrosomal protein of 76 kDa [PTHR46436] (10-108)
  IPR056290 CEP76/DRC7, peptidase-like domain [PF24656] (9-50)

Radius of gyration: 28.98 Å; Cα contacts (8 Å, |Δi|>4): 76; chains: 1; bounding box: 61×36×70 Å

pLDDT: mean 79.14, std 16.43, range [45.16, 97.38]

Solvent-accessible surface area (backbone atoms only — not comparable to full-atom values): 6909 Å² total; per-residue (Å²): 130,76,93,76,50,85,85,60,60,88,80,75,50,61,47,64,61,52,73,62,101,77,48,42,31,37,52,60,46,96,56,40,36,63,93,68,49,80,86,56,73,85,40,68,77,43,20,42,69,57,62,55,68,60,61,70,64,54,68,79,68,85,62,46,80,94,51,75,56,83,62,94,64,59,61,72,59,53,49,53,51,52,51,50,54,50,52,54,50,52,52,48,47,40,64,70,57,77,50,80,70,70,51,82,77,81,79,113

Sequence (108 aa):
MEVDDPRVHRFYRQIGCVFNNRHFFANIQSDDRVVNVEWDFEDEYLWKSMSKQYINSLQPSNGVGYLMPSSTLNVADEEKTLEKILRDKVAGIRKNDGGNLATHWDHQ